Protein AF-A0A4Q7M2T7-F1 (afdb_monomer_lite)

pLDDT: mean 82.58, std 10.98, range [43.19, 94.19]

Radius of gyration: 29.47 Å; chains: 1; bounding box: 61×49×76 Å

Structure (mmCIF, N/CA/C/O backbone):
data_AF-A0A4Q7M2T7-F1
#
_entry.id   AF-A0A4Q7M2T7-F1
#
loop_
_atom_site.group_PDB
_atom_site.id
_atom_site.type_symbol
_atom_site.label_atom_id
_atom_site.label_alt_id
_atom_site.label_comp_id
_atom_site.label_asym_id
_atom_site.label_entity_id
_atom_site.label_seq_id
_atom_site.pdbx_PDB_ins_code
_atom_site.Cartn_x
_atom_site.Cartn_y
_atom_site.Cartn_z
_atom_site.occupancy
_atom_site.B_iso_or_equiv
_atom_site.auth_seq_id
_atom_site.auth_comp_id
_atom_site.auth_asym_id
_atom_site.auth_atom_id
_atom_site.pdbx_PDB_model_num
ATOM 1 N N . MET A 1 1 ? 11.510 40.416 17.432 1.00 43.19 1 MET A N 1
ATOM 2 C CA . MET A 1 1 ? 10.932 39.906 16.170 1.00 43.19 1 MET A CA 1
ATOM 3 C C . MET A 1 1 ? 10.781 38.402 16.336 1.00 43.19 1 MET A C 1
ATOM 5 O O . MET A 1 1 ? 11.796 37.730 16.435 1.00 43.19 1 MET A O 1
ATOM 9 N N . SER A 1 2 ? 9.556 37.906 16.532 1.00 51.56 2 SER A N 1
ATOM 10 C CA . SER A 1 2 ? 9.299 36.478 16.774 1.00 51.56 2 SER A CA 1
ATOM 11 C C . SER A 1 2 ? 9.196 35.756 15.434 1.00 51.56 2 SER A C 1
ATOM 13 O O . SER A 1 2 ? 8.411 36.175 14.584 1.00 51.56 2 SER A O 1
ATOM 15 N N . ALA A 1 3 ? 10.011 34.722 15.231 1.00 49.03 3 ALA A N 1
ATOM 16 C CA . ALA A 1 3 ? 9.912 33.844 14.076 1.00 49.03 3 ALA A CA 1
ATOM 17 C C . ALA A 1 3 ? 8.555 33.133 14.132 1.00 49.03 3 ALA A C 1
ATOM 19 O O . ALA A 1 3 ? 8.284 32.373 15.061 1.00 49.03 3 ALA A O 1
ATOM 20 N N . ALA A 1 4 ? 7.683 33.425 13.169 1.00 55.56 4 ALA A N 1
ATOM 21 C CA . ALA A 1 4 ? 6.445 32.690 12.988 1.00 55.56 4 ALA A CA 1
ATOM 22 C C . ALA A 1 4 ? 6.816 31.243 12.647 1.00 55.56 4 ALA A C 1
ATOM 24 O O . ALA A 1 4 ? 7.268 30.962 11.537 1.00 55.56 4 ALA A O 1
ATOM 25 N N . ALA A 1 5 ? 6.686 30.347 13.627 1.00 58.75 5 ALA A N 1
ATOM 26 C CA . ALA A 1 5 ? 6.767 28.913 13.413 1.00 58.75 5 ALA A CA 1
ATOM 27 C C . ALA A 1 5 ? 5.816 28.574 12.262 1.00 58.75 5 ALA A C 1
ATOM 29 O O . ALA A 1 5 ? 4.610 28.802 12.357 1.00 58.75 5 ALA A O 1
ATOM 30 N N . THR A 1 6 ? 6.375 28.135 11.138 1.00 63.41 6 THR A N 1
ATOM 31 C CA . THR A 1 6 ? 5.607 27.717 9.970 1.00 63.41 6 THR A CA 1
ATOM 32 C C . THR A 1 6 ? 4.920 26.413 10.356 1.00 63.41 6 THR A C 1
ATOM 34 O O . THR A 1 6 ? 5.508 25.345 10.246 1.00 63.41 6 THR A O 1
ATOM 37 N N . ALA A 1 7 ? 3.730 26.517 10.947 1.00 64.88 7 ALA A N 1
ATOM 38 C CA . ALA A 1 7 ? 2.932 25.363 11.319 1.00 64.88 7 ALA A CA 1
ATOM 39 C C . ALA A 1 7 ? 2.604 24.582 10.043 1.00 64.88 7 ALA A C 1
ATOM 41 O O . ALA A 1 7 ? 2.106 25.166 9.076 1.00 64.88 7 ALA A O 1
ATOM 42 N N . GLU A 1 8 ? 2.917 23.287 10.027 1.00 70.88 8 GLU A N 1
ATOM 43 C CA . GLU A 1 8 ? 2.469 22.410 8.951 1.00 70.88 8 GLU A CA 1
ATOM 44 C C . GLU A 1 8 ? 0.937 22.486 8.850 1.00 70.88 8 GLU A C 1
ATOM 46 O O . GLU A 1 8 ? 0.252 22.501 9.880 1.00 70.88 8 GLU A O 1
ATOM 51 N N . PRO A 1 9 ? 0.378 22.591 7.633 1.00 71.31 9 PRO A N 1
ATOM 52 C CA . PRO A 1 9 ? -1.063 22.630 7.469 1.00 71.31 9 PRO A CA 1
ATOM 53 C C . PRO A 1 9 ? -1.653 21.272 7.860 1.00 71.31 9 PRO A C 1
ATOM 55 O O . PRO A 1 9 ? -1.381 20.262 7.214 1.00 71.31 9 PRO A O 1
ATOM 58 N N . ASP A 1 10 ? -2.485 21.255 8.900 1.00 78.38 10 ASP A N 1
ATOM 59 C CA . ASP A 1 10 ? -3.273 20.077 9.254 1.00 78.38 10 ASP A CA 1
ATOM 60 C C . ASP A 1 10 ? -4.411 19.906 8.233 1.00 78.38 10 ASP A C 1
ATOM 62 O O . ASP A 1 10 ? -5.234 20.806 8.027 1.00 78.38 10 ASP A O 1
ATOM 66 N N . VAL A 1 11 ? -4.431 18.765 7.541 1.00 77.25 11 VAL A N 1
ATOM 67 C CA . VAL A 1 11 ? -5.396 18.466 6.477 1.00 77.25 11 VAL A CA 1
ATOM 68 C C . VAL A 1 11 ? -6.351 17.383 6.960 1.00 77.25 11 VAL A C 1
ATOM 70 O O . VAL A 1 11 ? -5.987 16.220 7.115 1.00 77.25 11 VAL A O 1
ATOM 73 N N . GLN A 1 12 ? -7.622 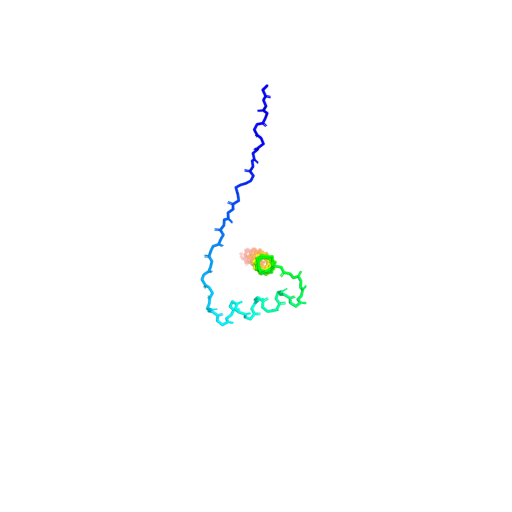17.748 7.134 1.00 81.88 12 GLN A N 1
ATOM 74 C CA . GLN A 1 12 ? -8.657 16.804 7.542 1.00 81.88 12 GLN A CA 1
ATOM 75 C C . GLN A 1 12 ? -9.256 16.072 6.333 1.00 81.88 12 GLN A C 1
ATOM 77 O O . GLN A 1 12 ? -9.975 16.658 5.522 1.00 81.88 12 GLN A O 1
ATOM 82 N N . LEU A 1 13 ? -9.044 14.758 6.261 1.00 78.00 13 LEU A N 1
ATOM 83 C CA . LEU A 1 13 ? -9.727 13.880 5.311 1.00 78.00 13 LEU A CA 1
ATOM 84 C C . LEU A 1 13 ? -11.061 13.401 5.896 1.00 78.00 13 LEU A C 1
ATOM 86 O O . LEU A 1 13 ? -11.119 12.881 7.009 1.00 78.00 13 LEU A O 1
ATOM 90 N N . ARG A 1 14 ? -12.151 13.559 5.137 1.00 83.00 14 ARG A N 1
ATOM 91 C CA . ARG A 1 14 ? -13.482 13.060 5.514 1.00 83.00 14 ARG A CA 1
ATOM 92 C C . ARG A 1 14 ? -13.934 11.999 4.528 1.00 83.00 14 ARG A C 1
ATOM 94 O O . ARG A 1 14 ? -14.118 12.284 3.349 1.00 83.00 14 ARG A O 1
ATOM 101 N N . VAL A 1 15 ? -14.168 10.793 5.032 1.00 81.56 15 VAL A N 1
ATOM 102 C CA . VAL A 1 15 ? -14.641 9.659 4.236 1.00 81.56 15 VAL A CA 1
ATOM 103 C C . VAL A 1 15 ? -15.981 9.196 4.786 1.00 81.56 15 VAL A C 1
ATOM 105 O O . VAL A 1 15 ? -16.150 9.027 5.993 1.00 81.56 15 VAL A O 1
ATOM 108 N N . ARG A 1 16 ? -16.959 8.994 3.899 1.00 86.50 16 ARG A N 1
ATOM 109 C CA . ARG A 1 16 ? -18.234 8.384 4.276 1.00 86.50 16 ARG A CA 1
ATOM 110 C C . ARG A 1 16 ? -18.065 6.867 4.278 1.00 86.50 16 ARG A C 1
ATOM 112 O O . ARG A 1 16 ? -17.831 6.272 3.232 1.00 86.50 16 ARG A O 1
ATOM 119 N N . VAL A 1 17 ? -18.238 6.256 5.445 1.00 84.25 17 VAL A N 1
ATOM 120 C CA . VAL A 1 17 ? -18.180 4.802 5.633 1.00 84.25 17 VAL A CA 1
ATOM 121 C C . VAL A 1 17 ? -19.601 4.271 5.877 1.00 84.25 17 VAL A C 1
ATOM 123 O O . VAL A 1 17 ? -20.373 4.921 6.587 1.00 84.25 17 VAL A O 1
ATOM 126 N N . PRO A 1 18 ? -19.999 3.121 5.300 1.00 92.31 18 PRO A N 1
ATOM 127 C CA . PRO A 1 18 ? -21.280 2.494 5.616 1.00 92.31 18 PRO A CA 1
ATOM 128 C C . PRO A 1 18 ? -21.412 2.200 7.116 1.00 92.31 18 PRO A C 1
ATOM 130 O O . PRO A 1 18 ? -20.467 1.720 7.737 1.00 92.31 18 PRO A O 1
ATOM 133 N N . ALA A 1 19 ? -22.602 2.410 7.687 1.00 91.38 19 ALA A N 1
ATOM 134 C CA . ALA A 1 19 ? -22.829 2.311 9.135 1.00 91.38 19 ALA A CA 1
ATOM 135 C C . ALA A 1 19 ? -22.391 0.966 9.746 1.00 91.38 19 ALA A C 1
ATOM 137 O O . ALA A 1 19 ? -21.843 0.927 10.844 1.00 91.38 19 ALA A O 1
ATOM 138 N N . ARG A 1 20 ? -22.583 -0.142 9.017 1.00 92.06 20 ARG A N 1
ATOM 139 C CA . ARG A 1 20 ? -22.150 -1.475 9.463 1.00 92.06 20 ARG A CA 1
ATOM 140 C C . ARG A 1 20 ? -20.628 -1.574 9.613 1.00 92.06 20 ARG A C 1
ATOM 142 O O . ARG A 1 20 ? -20.159 -2.157 10.583 1.00 92.06 20 ARG A O 1
ATOM 149 N N . LEU A 1 21 ? -19.883 -1.004 8.667 1.00 86.88 21 LEU A N 1
ATOM 150 C CA . LEU A 1 21 ? -18.420 -0.985 8.687 1.00 86.88 21 LEU A CA 1
ATOM 151 C C . LEU A 1 21 ? -17.895 -0.056 9.786 1.00 86.88 21 LEU A C 1
ATOM 153 O O . LEU A 1 21 ? -17.001 -0.455 10.519 1.00 86.88 21 LEU A O 1
ATOM 157 N N . ASP A 1 22 ? -18.488 1.131 9.955 1.00 90.06 22 ASP A N 1
ATOM 158 C CA . ASP A 1 22 ? -18.133 2.050 11.051 1.00 90.06 22 ASP A CA 1
ATOM 159 C C . ASP A 1 22 ? -18.3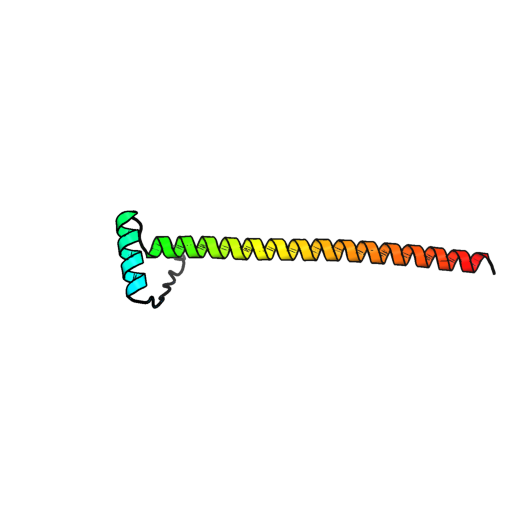30 1.389 12.425 1.00 90.06 22 ASP A C 1
ATOM 161 O O . ASP A 1 22 ? -17.432 1.416 13.264 1.00 90.06 22 ASP A O 1
ATOM 165 N N . MET A 1 23 ? -19.458 0.700 12.630 1.00 92.75 23 MET A N 1
ATOM 166 C CA . MET A 1 23 ? -19.719 -0.040 13.867 1.00 92.75 23 MET A CA 1
ATOM 167 C C . MET A 1 23 ? -18.675 -1.137 14.115 1.00 92.75 23 MET A C 1
ATOM 169 O O . MET A 1 23 ? -18.161 -1.256 15.227 1.00 92.75 23 MET A O 1
ATOM 173 N N . GLN A 1 24 ? -18.344 -1.932 13.094 1.00 90.56 24 GLN A N 1
ATOM 174 C CA . GLN A 1 24 ? -17.331 -2.984 13.208 1.00 90.56 24 GLN A CA 1
ATOM 175 C C . GLN A 1 24 ? -15.945 -2.411 13.520 1.00 90.56 24 GLN A C 1
ATOM 177 O O . GLN A 1 24 ? -15.265 -2.928 14.404 1.00 90.56 24 GLN A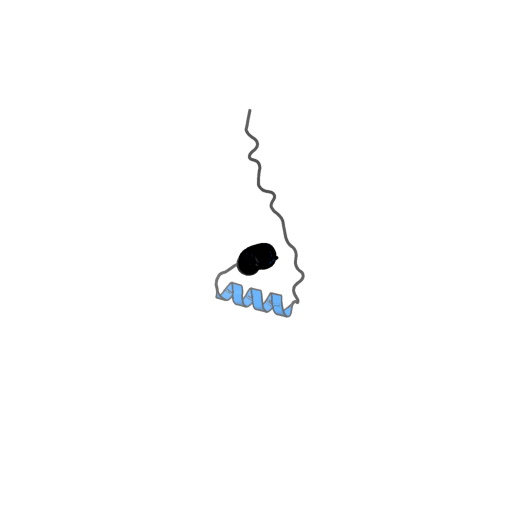 O 1
ATOM 182 N N . LEU A 1 25 ? -15.556 -1.327 12.843 1.00 87.75 25 LEU A N 1
ATOM 183 C CA . LEU A 1 25 ? -14.284 -0.645 13.070 1.00 87.75 25 LEU A CA 1
ATOM 184 C C . LEU A 1 25 ? -14.195 -0.084 14.485 1.00 87.75 25 LEU A C 1
ATOM 186 O O . LEU A 1 25 ? -13.177 -0.273 15.134 1.00 87.75 25 LEU A O 1
ATOM 190 N N . ARG A 1 26 ? -15.259 0.542 15.000 1.00 91.56 26 ARG A N 1
ATOM 191 C CA . ARG A 1 26 ? -15.292 1.056 16.379 1.00 91.56 26 ARG A CA 1
ATOM 192 C C . ARG A 1 26 ? -15.196 -0.052 17.423 1.00 91.56 26 ARG A C 1
ATOM 194 O O . ARG A 1 26 ? -14.484 0.115 18.406 1.00 91.56 26 ARG A O 1
ATOM 201 N N . LEU A 1 27 ? -15.900 -1.168 17.221 1.00 94.00 27 LEU A N 1
ATOM 202 C CA . LEU A 1 27 ? -15.836 -2.317 18.131 1.00 94.00 27 LEU A CA 1
ATOM 203 C C . LEU A 1 27 ? -14.438 -2.933 18.157 1.00 94.00 27 LEU A C 1
ATOM 205 O O . LEU A 1 27 ? -13.911 -3.216 19.228 1.00 94.00 27 LEU A O 1
ATOM 209 N N . TRP A 1 28 ? -13.841 -3.123 16.981 1.00 93.19 28 TRP A N 1
ATOM 210 C CA . TRP A 1 28 ? -12.473 -3.613 16.867 1.00 93.19 28 TRP A CA 1
ATOM 211 C C . TRP A 1 28 ? -11.479 -2.639 17.511 1.00 93.19 28 TRP A C 1
ATOM 213 O O . TRP A 1 28 ? -10.691 -3.046 18.354 1.00 93.19 28 TRP A O 1
ATOM 223 N N . ALA A 1 29 ? -11.583 -1.349 17.196 1.00 91.31 29 ALA A N 1
ATOM 224 C CA . ALA A 1 29 ? -10.716 -0.298 17.718 1.00 91.31 29 ALA A CA 1
ATOM 225 C C . ALA A 1 29 ? -10.785 -0.206 19.252 1.00 91.31 29 ALA A C 1
ATOM 227 O O . ALA A 1 29 ? -9.755 -0.114 19.911 1.00 91.31 29 ALA A O 1
ATOM 228 N N . GLY A 1 30 ? -11.983 -0.341 19.832 1.00 93.31 30 GLY A N 1
ATOM 229 C CA . GLY A 1 30 ? -12.153 -0.423 21.283 1.00 93.31 30 GLY A CA 1
ATOM 230 C C . GLY A 1 30 ? -11.580 -1.699 21.912 1.00 93.31 30 GLY A C 1
ATOM 231 O O . GLY A 1 30 ? -11.182 -1.668 23.070 1.00 93.31 30 GLY A O 1
ATOM 232 N N . ARG A 1 31 ? -11.516 -2.817 21.174 1.00 94.19 31 ARG A N 1
ATOM 233 C CA . ARG A 1 31 ? -10.889 -4.065 21.646 1.00 94.19 31 ARG A CA 1
ATOM 234 C C . ARG A 1 31 ? -9.364 -3.983 21.635 1.00 94.19 31 ARG A C 1
ATOM 236 O O . ARG A 1 31 ? -8.730 -4.518 22.535 1.00 94.19 31 ARG A O 1
ATOM 243 N N . GLU A 1 32 ? -8.804 -3.361 20.605 1.00 89.81 32 GLU A N 1
ATOM 244 C CA . GLU A 1 32 ? -7.355 -3.237 20.415 1.00 89.81 32 GLU A CA 1
ATOM 245 C C . GLU A 1 32 ? -6.761 -1.995 21.105 1.00 89.81 32 GLU A C 1
ATOM 247 O O . GLU A 1 32 ? -5.551 -1.813 21.074 1.00 89.81 32 GLU A O 1
ATOM 252 N N . ASP A 1 33 ? -7.596 -1.151 21.725 1.00 93.31 33 ASP A N 1
ATOM 253 C CA . ASP A 1 33 ? -7.208 0.129 22.342 1.00 93.31 33 ASP A CA 1
ATOM 254 C C . ASP A 1 33 ? -6.503 1.090 21.360 1.00 93.31 33 ASP A C 1
ATOM 256 O O . ASP A 1 33 ? -5.541 1.786 21.678 1.00 93.31 33 ASP A O 1
ATOM 260 N N . VAL A 1 34 ? -6.994 1.126 20.117 1.00 92.12 34 VAL A N 1
ATOM 261 C CA . VAL A 1 34 ? -6.472 1.979 19.037 1.00 92.12 34 VAL A CA 1
ATOM 262 C C . VAL A 1 34 ? -7.567 2.927 18.560 1.00 92.12 34 VAL A C 1
ATOM 264 O O . VAL A 1 34 ? -8.751 2.603 18.593 1.00 92.12 34 VAL A O 1
ATOM 267 N N . SER A 1 35 ? -7.206 4.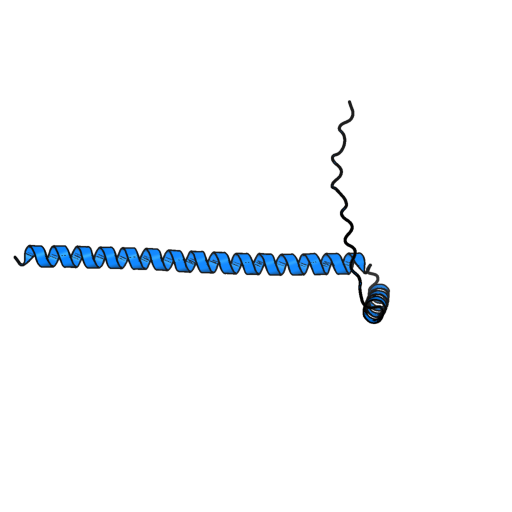116 18.070 1.00 92.19 35 SER A N 1
ATOM 268 C CA . SER A 1 35 ? -8.188 5.001 17.434 1.00 92.19 35 SER A CA 1
ATOM 269 C C . SER A 1 35 ? -8.455 4.587 15.982 1.00 92.19 35 SER A C 1
ATOM 271 O O . SER A 1 35 ? -7.536 4.249 15.237 1.00 92.19 35 SER A O 1
ATOM 273 N N . VAL A 1 36 ? -9.713 4.678 15.538 1.00 87.56 36 VAL A N 1
ATOM 274 C CA . VAL A 1 36 ? -10.086 4.396 14.135 1.00 87.56 36 VAL A CA 1
ATOM 275 C C . VAL A 1 36 ? -9.318 5.298 13.160 1.00 87.56 36 VAL A C 1
ATOM 277 O O . VAL A 1 36 ? -8.933 4.851 12.083 1.00 87.56 36 VAL A O 1
ATOM 280 N N . ASN A 1 37 ? -9.055 6.549 13.550 1.00 86.62 37 ASN A N 1
ATOM 281 C CA . ASN A 1 37 ? -8.280 7.487 12.738 1.00 86.62 37 ASN A CA 1
ATOM 282 C C . ASN A 1 37 ? -6.817 7.054 12.612 1.00 86.62 37 ASN A C 1
ATOM 284 O O . ASN A 1 37 ? -6.284 7.080 11.508 1.00 86.62 37 ASN A O 1
ATOM 288 N N . GLN A 1 38 ? -6.189 6.629 13.712 1.00 86.31 38 GLN A N 1
ATOM 289 C CA . GLN A 1 38 ? -4.810 6.145 13.685 1.00 86.31 38 GLN A CA 1
ATOM 290 C C . GLN A 1 38 ? -4.699 4.891 12.819 1.00 86.31 38 GLN A C 1
ATOM 292 O O . GLN A 1 38 ? -3.870 4.847 11.922 1.00 86.31 38 GLN A O 1
ATOM 297 N N . PHE A 1 39 ? -5.612 3.933 12.999 1.00 86.56 39 PHE A N 1
ATOM 298 C CA . PHE A 1 39 ? -5.678 2.745 12.152 1.00 86.56 39 PHE A CA 1
ATOM 299 C C . PHE A 1 39 ? -5.827 3.095 10.663 1.00 86.56 39 PHE A C 1
ATOM 301 O O . PHE A 1 39 ? -5.140 2.525 9.817 1.00 86.56 39 PHE A O 1
ATOM 308 N N . ALA A 1 40 ? -6.706 4.045 10.328 1.00 84.56 40 ALA A N 1
ATOM 309 C CA . ALA A 1 40 ? -6.895 4.479 8.949 1.00 84.56 40 ALA A CA 1
ATOM 310 C C . ALA A 1 40 ? -5.628 5.128 8.370 1.00 84.56 40 ALA A C 1
ATOM 312 O O . ALA A 1 40 ? -5.284 4.849 7.223 1.00 84.56 40 ALA A O 1
ATOM 313 N N . LEU A 1 41 ? -4.929 5.959 9.151 1.00 86.25 41 LEU A N 1
ATOM 314 C CA . LEU A 1 41 ? -3.661 6.569 8.748 1.00 86.25 41 LEU A CA 1
ATOM 315 C C . LEU A 1 41 ? -2.570 5.518 8.541 1.00 86.25 41 LEU A C 1
ATOM 317 O O . LEU A 1 41 ? -1.909 5.541 7.507 1.00 86.25 41 LEU A O 1
ATOM 321 N N . ASP A 1 42 ? -2.421 4.570 9.463 1.00 86.38 42 ASP A N 1
ATOM 322 C CA . ASP A 1 42 ? -1.427 3.498 9.358 1.00 86.38 42 A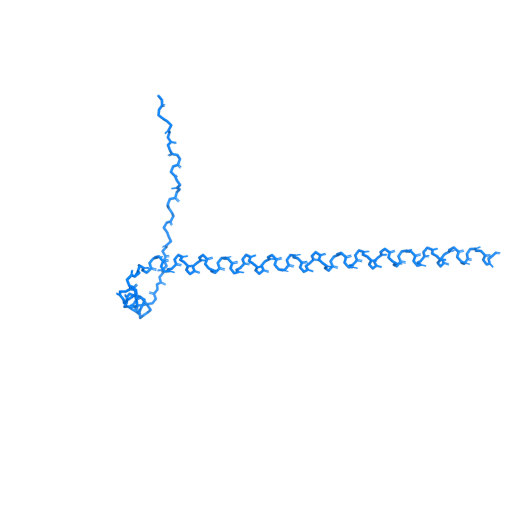SP A CA 1
ATOM 323 C C . ASP A 1 42 ? -1.679 2.631 8.116 1.00 86.38 42 ASP A C 1
ATOM 325 O O . ASP A 1 42 ? -0.755 2.333 7.358 1.00 86.38 42 ASP A O 1
ATOM 329 N N . ALA A 1 43 ? -2.945 2.294 7.848 1.00 83.88 43 ALA A N 1
ATOM 330 C CA . ALA A 1 43 ? -3.335 1.565 6.644 1.00 83.88 43 ALA A CA 1
ATOM 331 C C . ALA A 1 43 ? -3.060 2.369 5.360 1.00 83.88 43 ALA A C 1
ATOM 333 O O . ALA A 1 43 ? -2.590 1.808 4.368 1.00 83.88 43 ALA A O 1
ATOM 334 N N . LEU A 1 44 ? -3.318 3.681 5.372 1.00 85.38 44 LEU A N 1
ATOM 335 C CA . LEU A 1 44 ? -2.990 4.589 4.268 1.00 85.38 44 LEU A CA 1
ATOM 336 C C . LEU A 1 44 ? -1.480 4.639 4.017 1.00 85.38 44 LEU A C 1
ATOM 338 O O . LEU A 1 44 ? -1.058 4.507 2.870 1.00 85.38 44 LEU A O 1
ATOM 342 N N . TYR A 1 45 ? -0.667 4.778 5.065 1.00 86.56 45 TYR A N 1
ATOM 343 C CA . TYR A 1 45 ? 0.790 4.789 4.943 1.00 86.56 45 TYR A CA 1
ATOM 344 C C . TYR A 1 45 ? 1.333 3.468 4.408 1.00 86.56 45 TYR A C 1
ATOM 346 O O . TYR A 1 45 ? 2.165 3.486 3.502 1.00 86.56 45 TYR A O 1
ATOM 354 N N . ALA A 1 46 ? 0.833 2.337 4.909 1.00 81.19 46 ALA A N 1
ATOM 355 C CA . ALA A 1 46 ? 1.201 1.022 4.397 1.00 81.19 46 ALA A CA 1
ATOM 356 C C . ALA A 1 46 ? 0.864 0.894 2.904 1.00 81.19 46 ALA A C 1
ATOM 358 O O . ALA A 1 46 ? 1.713 0.508 2.105 1.00 81.19 46 ALA A O 1
ATOM 359 N N . HIS A 1 47 ? -0.336 1.315 2.496 1.00 82.31 47 HIS A N 1
ATOM 360 C CA . HIS A 1 47 ? -0.742 1.244 1.095 1.00 82.31 47 HIS A CA 1
ATOM 361 C C . HIS A 1 47 ? 0.079 2.173 0.185 1.00 82.31 47 HIS A C 1
ATOM 363 O O . HIS A 1 47 ? 0.451 1.793 -0.924 1.00 82.31 47 HIS A O 1
ATOM 369 N N . ILE A 1 48 ? 0.404 3.383 0.649 1.00 84.25 48 ILE A N 1
ATOM 370 C CA . ILE A 1 48 ? 1.280 4.313 -0.078 1.00 84.25 48 ILE A CA 1
ATOM 371 C C . ILE A 1 48 ? 2.693 3.731 -0.207 1.00 84.25 48 ILE A C 1
ATOM 373 O O . ILE A 1 48 ? 3.299 3.839 -1.276 1.00 84.25 48 ILE A O 1
ATOM 377 N N . ALA A 1 49 ? 3.219 3.105 0.847 1.00 84.06 49 ALA A N 1
ATOM 378 C CA . ALA A 1 49 ? 4.522 2.450 0.813 1.00 84.06 49 ALA A CA 1
ATOM 379 C C . ALA A 1 49 ? 4.541 1.303 -0.209 1.00 84.06 49 ALA A C 1
ATOM 381 O O . ALA A 1 49 ? 5.450 1.251 -1.041 1.00 84.06 49 ALA A O 1
ATOM 382 N N . ASP A 1 50 ? 3.504 0.463 -0.220 1.00 85.94 50 ASP A N 1
ATOM 383 C CA . ASP A 1 50 ? 3.342 -0.619 -1.194 1.00 85.94 50 ASP A CA 1
ATOM 384 C C . ASP A 1 50 ? 3.300 -0.080 -2.628 1.00 85.94 50 ASP A C 1
ATOM 386 O O . ASP A 1 50 ? 4.075 -0.525 -3.478 1.00 85.94 50 ASP A O 1
ATOM 390 N N . LEU A 1 51 ? 2.471 0.936 -2.896 1.00 81.94 51 LEU A N 1
ATOM 391 C CA . LEU A 1 51 ? 2.392 1.582 -4.211 1.00 81.94 51 LEU A CA 1
ATOM 392 C C . LEU A 1 51 ? 3.744 2.164 -4.641 1.00 81.94 51 LEU A C 1
ATOM 394 O O . LEU A 1 51 ? 4.166 1.974 -5.781 1.00 81.94 51 LEU A O 1
ATOM 398 N N . THR A 1 52 ? 4.450 2.830 -3.727 1.00 84.38 52 THR A N 1
ATOM 399 C CA . THR A 1 52 ? 5.766 3.422 -4.003 1.00 84.38 52 THR A CA 1
ATOM 400 C C . THR A 1 52 ? 6.806 2.344 -4.307 1.00 84.38 52 THR A C 1
ATOM 402 O O . THR A 1 52 ? 7.610 2.500 -5.226 1.00 84.38 52 THR A O 1
ATOM 405 N N . SER A 1 53 ? 6.783 1.227 -3.574 1.00 82.44 53 SER A N 1
ATOM 406 C CA . SER A 1 53 ? 7.669 0.090 -3.832 1.00 82.44 53 SER A CA 1
ATOM 407 C C . SER A 1 53 ? 7.388 -0.553 -5.194 1.00 82.44 53 SER A C 1
ATOM 409 O O . SER A 1 53 ? 8.322 -0.805 -5.951 1.00 82.44 53 SER A O 1
ATOM 411 N N . GLY A 1 54 ? 6.113 -0.725 -5.559 1.00 80.38 54 GLY A N 1
ATOM 412 C CA . GLY A 1 54 ? 5.712 -1.272 -6.854 1.00 80.38 54 GLY A CA 1
ATOM 413 C C . GLY A 1 54 ? 6.124 -0.381 -8.026 1.00 80.38 54 GLY A C 1
ATOM 414 O O . GLY A 1 54 ? 6.575 -0.886 -9.054 1.00 80.38 54 GLY A O 1
ATOM 415 N N . VAL A 1 55 ? 6.030 0.944 -7.862 1.00 81.62 55 VAL A N 1
ATOM 416 C CA . VAL A 1 55 ? 6.524 1.913 -8.854 1.00 81.62 55 VAL A CA 1
ATOM 417 C C . VAL A 1 55 ? 8.038 1.792 -9.026 1.00 81.62 55 VAL A C 1
ATOM 419 O O . VAL A 1 55 ? 8.497 1.657 -10.156 1.00 81.62 55 VAL A O 1
ATOM 422 N N . ARG A 1 56 ? 8.809 1.732 -7.932 1.00 77.50 56 ARG A N 1
ATOM 423 C CA . ARG A 1 56 ? 10.272 1.556 -8.000 1.00 77.50 56 ARG A CA 1
ATOM 424 C C . ARG A 1 56 ? 10.677 0.267 -8.712 1.00 77.50 56 ARG A C 1
ATOM 426 O O . ARG A 1 56 ? 11.511 0.305 -9.605 1.00 77.50 56 ARG A O 1
ATOM 433 N N . VAL A 1 57 ? 10.032 -0.854 -8.382 1.00 79.50 57 VAL A N 1
ATOM 434 C CA . VAL A 1 57 ? 10.282 -2.145 -9.051 1.00 79.50 57 VAL A CA 1
ATOM 435 C C . VAL A 1 57 ? 10.018 -2.052 -10.556 1.00 79.50 57 VAL A C 1
ATOM 437 O O . VAL A 1 57 ? 10.755 -2.630 -11.357 1.00 79.50 57 VAL A O 1
ATOM 440 N N . ARG A 1 58 ? 8.974 -1.321 -10.964 1.00 81.38 58 ARG A N 1
ATOM 441 C CA . ARG A 1 58 ? 8.669 -1.104 -12.380 1.00 81.38 58 ARG A CA 1
ATOM 442 C C . ARG A 1 58 ? 9.734 -0.247 -13.066 1.00 81.38 58 ARG A C 1
ATOM 444 O O . ARG A 1 58 ? 10.141 -0.603 -14.170 1.00 81.38 58 ARG A O 1
ATOM 451 N N . ASP A 1 59 ? 10.178 0.834 -12.435 1.00 87.31 59 ASP A N 1
ATOM 452 C CA . ASP A 1 59 ? 11.218 1.712 -12.983 1.00 87.31 59 ASP A CA 1
ATOM 453 C C . ASP A 1 59 ? 12.550 0.964 -13.151 1.00 87.31 59 ASP A C 1
ATOM 455 O O . ASP A 1 59 ? 13.162 1.032 -14.218 1.00 87.31 59 ASP A O 1
ATOM 459 N N . ASP A 1 60 ? 12.941 0.152 -12.164 1.00 86.69 60 ASP A N 1
ATOM 460 C CA . ASP A 1 60 ? 14.143 -0.688 -12.233 1.00 86.69 60 ASP A CA 1
ATOM 461 C C . ASP A 1 60 ? 14.053 -1.719 -13.371 1.00 86.69 60 ASP A C 1
ATOM 463 O O . ASP A 1 60 ? 15.012 -1.932 -14.119 1.00 86.69 60 ASP A O 1
ATOM 467 N N . ALA A 1 61 ? 12.884 -2.341 -13.559 1.00 84.06 61 ALA A N 1
ATOM 468 C CA . ALA A 1 61 ? 12.657 -3.282 -14.654 1.00 84.06 61 ALA A CA 1
ATOM 469 C C . ALA A 1 61 ? 12.732 -2.603 -16.033 1.00 84.06 61 ALA A C 1
ATOM 471 O O . ALA A 1 61 ? 13.267 -3.186 -16.984 1.00 84.06 61 ALA A O 1
ATOM 472 N N . VAL A 1 62 ? 12.227 -1.370 -16.151 1.00 89.25 62 VAL A N 1
ATOM 473 C CA . VAL A 1 62 ? 12.356 -0.565 -17.373 1.00 89.25 62 VAL A CA 1
ATOM 474 C C . VAL A 1 62 ? 13.822 -0.224 -17.630 1.00 89.25 62 VAL A C 1
ATOM 476 O O . VAL A 1 62 ? 14.291 -0.449 -18.744 1.00 89.25 62 VAL A O 1
ATOM 479 N N . ALA A 1 63 ? 14.563 0.232 -16.617 1.00 89.94 63 ALA A N 1
ATOM 480 C CA . ALA A 1 63 ? 15.983 0.558 -16.740 1.00 89.94 63 ALA A CA 1
ATOM 481 C C . ALA A 1 63 ? 16.819 -0.653 -17.189 1.00 89.94 63 ALA A C 1
ATOM 483 O O . ALA A 1 63 ? 17.582 -0.550 -18.147 1.00 89.94 63 ALA A O 1
ATOM 484 N N . LEU A 1 64 ? 16.607 -1.825 -16.579 1.00 90.44 64 LEU A N 1
ATOM 485 C CA . LEU A 1 64 ? 17.266 -3.078 -16.973 1.00 90.44 64 LEU A CA 1
ATOM 486 C C . LEU A 1 64 ? 16.935 -3.496 -18.410 1.00 90.44 64 LEU A C 1
ATOM 488 O O . LEU A 1 64 ? 17.787 -4.022 -19.127 1.00 90.44 64 LEU A O 1
ATOM 492 N N . THR A 1 65 ? 15.688 -3.300 -18.838 1.00 91.06 65 THR A N 1
ATOM 493 C CA . THR A 1 65 ? 15.273 -3.617 -20.211 1.00 91.06 65 THR A CA 1
ATOM 494 C C . THR A 1 65 ? 15.929 -2.667 -21.209 1.00 91.06 65 THR A C 1
ATOM 496 O O . THR A 1 65 ? 16.372 -3.106 -22.269 1.00 91.06 65 THR A O 1
ATOM 499 N N . LEU A 1 66 ? 16.031 -1.383 -20.858 1.00 88.81 66 LEU A N 1
ATOM 500 C CA . LEU A 1 66 ? 16.659 -0.364 -21.691 1.00 88.81 66 LEU A CA 1
ATOM 501 C C . LEU A 1 66 ? 18.166 -0.614 -21.839 1.00 88.81 66 LEU A C 1
ATOM 503 O O . LEU A 1 66 ? 18.675 -0.580 -22.952 1.00 88.81 66 LEU A O 1
ATOM 507 N N . ASP A 1 67 ? 18.851 -0.958 -20.749 1.00 93.19 67 ASP A N 1
ATOM 508 C CA . ASP A 1 67 ? 20.278 -1.308 -20.739 1.00 93.19 67 ASP A CA 1
ATOM 509 C C . ASP A 1 67 ? 20.587 -2.525 -21.631 1.00 93.19 67 ASP A C 1
ATOM 511 O O . ASP A 1 67 ? 21.492 -2.508 -22.472 1.00 93.19 67 ASP A O 1
ATOM 515 N N . ARG A 1 68 ? 19.746 -3.565 -21.548 1.00 91.25 68 ARG A N 1
ATOM 516 C CA . ARG A 1 68 ? 19.827 -4.731 -22.444 1.00 91.25 68 ARG A CA 1
ATOM 517 C C . ARG A 1 68 ? 19.589 -4.362 -23.904 1.00 91.25 68 ARG A C 1
ATOM 519 O O . ARG A 1 68 ? 20.253 -4.916 -24.778 1.00 91.25 68 ARG A O 1
ATOM 526 N N . LEU A 1 69 ? 18.644 -3.459 -24.172 1.00 87.38 69 LEU A N 1
ATOM 527 C CA . LEU A 1 69 ? 18.352 -2.992 -25.526 1.00 87.38 69 LEU A CA 1
ATOM 528 C C . LEU A 1 69 ? 19.546 -2.224 -26.105 1.00 87.38 69 LEU A C 1
ATOM 530 O O . LEU A 1 69 ? 19.951 -2.511 -27.228 1.00 87.38 69 LEU A O 1
ATOM 534 N N . VAL A 1 70 ? 20.136 -1.307 -25.332 1.00 93.75 70 VAL A N 1
ATOM 535 C CA . VAL A 1 70 ? 21.339 -0.554 -25.723 1.00 93.75 70 VAL A CA 1
ATOM 536 C C . VAL A 1 70 ? 22.478 -1.517 -26.047 1.00 93.75 70 VAL A C 1
ATOM 538 O O . VAL A 1 70 ? 23.011 -1.479 -27.153 1.00 93.75 70 VAL A O 1
ATOM 541 N N . THR A 1 71 ? 22.752 -2.473 -25.156 1.00 92.38 71 THR A N 1
ATOM 542 C CA . THR A 1 71 ? 23.793 -3.492 -25.365 1.00 92.38 71 THR A CA 1
ATOM 543 C C . THR A 1 71 ? 23.551 -4.316 -26.639 1.00 92.38 71 THR A C 1
ATOM 545 O O . THR A 1 71 ? 24.486 -4.663 -27.362 1.00 92.38 71 THR A O 1
ATOM 548 N N . ALA A 1 72 ? 22.295 -4.668 -26.933 1.00 87.06 72 ALA A N 1
ATOM 549 C CA . ALA A 1 72 ? 21.948 -5.424 -28.135 1.00 87.06 72 ALA A CA 1
ATOM 550 C C . ALA A 1 72 ? 22.144 -4.598 -29.416 1.00 87.06 72 ALA A C 1
ATOM 552 O O . ALA A 1 72 ? 22.653 -5.123 -30.406 1.00 87.06 72 ALA A O 1
ATOM 553 N N . VAL A 1 73 ? 21.778 -3.313 -29.388 1.00 90.69 73 VAL A N 1
ATOM 554 C CA . VAL A 1 73 ? 21.983 -2.383 -30.509 1.00 90.69 73 VAL A CA 1
ATOM 555 C C . VAL A 1 73 ? 23.472 -2.175 -30.780 1.00 90.69 73 VAL A C 1
ATOM 557 O O . VAL A 1 73 ? 23.885 -2.247 -31.933 1.00 90.69 73 VAL A O 1
ATOM 560 N N . GLU A 1 74 ? 24.289 -1.992 -29.743 1.00 93.06 74 GLU A N 1
ATOM 561 C CA . GLU A 1 74 ? 25.745 -1.847 -29.883 1.00 93.06 74 GLU A CA 1
ATOM 562 C C . GLU A 1 74 ? 26.391 -3.090 -30.509 1.00 93.06 74 GLU A C 1
ATOM 564 O O . GLU A 1 74 ? 27.218 -2.976 -31.413 1.00 93.06 74 GLU A O 1
ATOM 569 N N . ARG A 1 75 ? 25.970 -4.292 -30.095 1.00 90.31 75 ARG A N 1
ATOM 570 C CA . ARG A 1 75 ? 26.453 -5.548 -30.693 1.00 90.31 75 ARG A CA 1
ATOM 571 C C . ARG A 1 75 ? 26.068 -5.683 -32.160 1.00 90.31 75 ARG A C 1
ATOM 573 O O . ARG A 1 75 ? 26.900 -6.096 -32.960 1.00 90.31 75 ARG A O 1
ATOM 580 N N . LEU A 1 76 ? 24.829 -5.345 -32.514 1.00 88.56 76 LEU A N 1
ATOM 581 C CA . LEU A 1 76 ? 24.388 -5.354 -33.910 1.00 88.56 76 LEU A CA 1
ATOM 582 C C . LEU A 1 76 ? 25.179 -4.350 -34.749 1.00 88.56 76 LEU A C 1
ATOM 584 O O . LEU A 1 76 ? 25.589 -4.682 -35.855 1.00 88.56 76 LEU A O 1
ATOM 588 N N . ALA A 1 77 ? 25.433 -3.153 -34.218 1.00 88.94 77 ALA A N 1
ATOM 589 C CA . ALA A 1 77 ? 26.246 -2.153 -34.899 1.00 88.94 77 ALA A CA 1
ATOM 590 C C . ALA A 1 77 ? 27.684 -2.645 -35.135 1.00 88.94 77 ALA A C 1
ATOM 592 O O . ALA A 1 77 ? 28.201 -2.466 -36.232 1.00 88.94 77 ALA A O 1
ATOM 593 N N . SER A 1 78 ? 28.295 -3.312 -34.148 1.00 90.81 78 SER A N 1
ATOM 594 C CA . SER A 1 78 ? 29.624 -3.924 -34.296 1.00 90.81 78 SER A CA 1
ATOM 595 C C . SER A 1 78 ? 29.634 -5.014 -35.367 1.00 90.81 78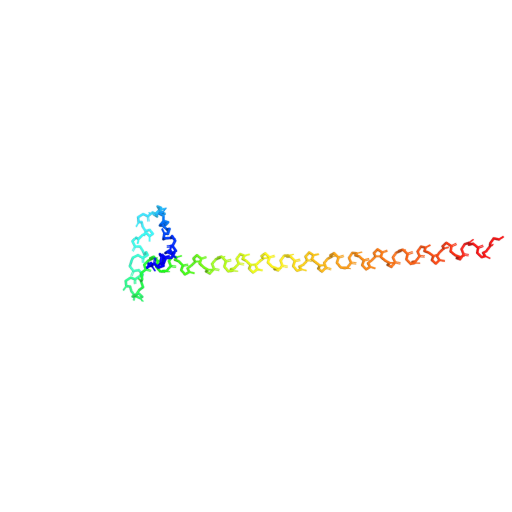 SER A C 1
ATOM 597 O O . SER A 1 78 ? 30.481 -4.986 -36.248 1.00 90.81 78 SER A O 1
ATOM 599 N N . LEU A 1 79 ? 28.664 -5.934 -35.339 1.00 90.12 79 LEU A N 1
ATOM 600 C CA . LEU A 1 79 ? 28.580 -7.019 -36.323 1.00 90.12 79 LEU A CA 1
ATOM 601 C C . LEU A 1 79 ? 28.393 -6.493 -37.749 1.00 90.12 79 LEU A C 1
ATOM 603 O O . LEU A 1 79 ? 29.014 -6.999 -38.676 1.00 90.12 79 LEU A O 1
ATOM 607 N N . MET A 1 80 ? 27.560 -5.464 -37.928 1.00 85.94 80 MET A N 1
ATOM 608 C CA . MET A 1 80 ? 27.381 -4.843 -39.241 1.00 85.94 80 MET A CA 1
ATOM 609 C C . MET A 1 80 ? 28.628 -4.079 -39.701 1.00 85.94 80 MET A C 1
ATOM 611 O O . MET A 1 80 ? 28.879 -4.018 -40.900 1.00 85.94 80 MET A O 1
ATOM 615 N N . ALA A 1 81 ? 29.405 -3.495 -38.783 1.00 83.50 81 ALA A N 1
ATOM 616 C CA . ALA A 1 81 ? 30.678 -2.869 -39.130 1.00 83.50 81 ALA A CA 1
ATOM 617 C C . ALA A 1 81 ? 31.689 -3.915 -39.629 1.00 83.50 81 ALA A C 1
ATOM 619 O O . ALA A 1 81 ? 32.268 -3.724 -40.697 1.00 83.50 81 ALA A O 1
ATOM 620 N N . ASP A 1 82 ? 31.804 -5.044 -38.923 1.00 82.75 82 ASP A N 1
ATOM 621 C CA . ASP A 1 82 ? 32.682 -6.157 -39.303 1.00 82.75 82 ASP A CA 1
ATOM 622 C C . ASP A 1 82 ? 32.277 -6.765 -40.666 1.00 82.75 82 ASP A C 1
ATOM 624 O O . ASP A 1 82 ? 33.127 -7.088 -41.498 1.00 82.75 82 ASP A O 1
ATOM 628 N N . GLU A 1 83 ? 30.971 -6.887 -40.938 1.00 77.50 83 GLU A N 1
ATOM 629 C CA . GLU A 1 83 ? 30.449 -7.409 -42.210 1.00 77.50 83 GLU A CA 1
ATOM 630 C C . GLU A 1 83 ? 30.735 -6.464 -43.394 1.00 77.50 83 GLU A C 1
ATOM 632 O O . GLU A 1 83 ? 31.089 -6.914 -44.485 1.00 77.50 83 GLU A O 1
ATOM 637 N N . VAL A 1 84 ? 30.646 -5.145 -43.186 1.00 73.75 84 VAL A N 1
ATOM 638 C CA . VAL A 1 84 ? 30.980 -4.140 -44.212 1.00 73.75 84 VAL A CA 1
ATOM 639 C C . VAL A 1 84 ? 32.481 -4.114 -44.522 1.00 73.75 84 VAL A C 1
ATOM 641 O O . VAL A 1 84 ? 32.858 -3.952 -45.687 1.00 73.75 84 VAL A O 1
ATOM 644 N N . GLU A 1 85 ? 33.336 -4.285 -43.514 1.00 73.31 85 GLU A N 1
ATOM 645 C CA . GLU A 1 85 ? 34.793 -4.336 -43.688 1.00 73.31 85 GLU A CA 1
ATOM 646 C C . GLU A 1 85 ? 35.211 -5.610 -44.441 1.00 73.31 85 GLU A C 1
ATOM 648 O O . GLU A 1 85 ? 35.902 -5.528 -45.457 1.00 73.31 85 GLU A O 1
ATOM 653 N N . SER A 1 86 ? 34.656 -6.769 -44.065 1.00 71.00 86 SER A N 1
ATOM 654 C CA . SER A 1 86 ? 34.896 -8.042 -44.762 1.00 71.00 86 SER A CA 1
ATOM 655 C C . SER A 1 86 ? 34.479 -8.018 -46.238 1.00 71.00 86 SER A C 1
ATOM 657 O O . SER A 1 86 ? 35.171 -8.594 -47.074 1.00 71.00 86 SER A O 1
ATOM 659 N N . LEU A 1 87 ? 33.361 -7.366 -46.581 1.00 69.44 87 LEU A N 1
ATOM 660 C CA . LEU A 1 87 ? 32.900 -7.240 -47.972 1.00 69.44 87 LEU A CA 1
ATOM 661 C C . LEU A 1 87 ? 33.741 -6.255 -48.799 1.00 69.44 87 LEU A C 1
ATOM 663 O O . LEU A 1 87 ? 33.703 -6.298 -50.031 1.00 69.44 87 LEU A O 1
ATOM 667 N N . SER A 1 88 ? 34.461 -5.346 -48.139 1.00 68.19 88 SER A N 1
ATOM 668 C CA . SER A 1 88 ? 35.319 -4.357 -48.796 1.00 68.19 88 SER A CA 1
ATOM 669 C C . SER A 1 88 ? 36.695 -4.931 -49.142 1.00 68.19 88 SER A C 1
ATOM 671 O O . SER A 1 88 ? 37.229 -4.586 -50.192 1.00 68.19 88 SER A O 1
ATOM 673 N N . ASP A 1 89 ? 37.221 -5.844 -48.321 1.00 72.62 89 ASP A N 1
ATOM 674 C CA . ASP A 1 89 ? 38.508 -6.520 -48.552 1.00 72.62 89 ASP A CA 1
ATOM 675 C C . ASP A 1 89 ? 38.447 -7.620 -49.637 1.00 72.62 89 ASP A C 1
ATOM 677 O O . ASP A 1 89 ? 39.474 -7.998 -50.201 1.00 72.62 89 ASP A O 1
ATOM 681 N N . GLU A 1 90 ? 37.252 -8.130 -49.962 1.00 63.94 90 GLU A N 1
ATOM 682 C CA . GLU A 1 90 ? 37.030 -9.142 -51.012 1.00 63.94 90 GLU A CA 1
ATOM 683 C C . GLU A 1 90 ? 36.843 -8.567 -52.437 1.00 63.94 90 GLU A C 1
ATOM 685 O O . GLU A 1 90 ? 36.722 -9.342 -53.393 1.00 63.94 90 GLU A O 1
ATOM 690 N N . ARG A 1 91 ? 36.813 -7.235 -52.613 1.00 52.41 91 ARG A N 1
ATOM 691 C CA . ARG A 1 91 ? 36.644 -6.564 -53.922 1.00 52.41 91 ARG A CA 1
ATOM 692 C C . ARG A 1 91 ? 37.931 -5.967 -54.476 1.00 52.41 91 ARG A C 1
ATOM 694 O O . ARG A 1 91 ? 38.059 -6.005 -55.724 1.00 52.41 91 ARG A O 1
#

Organism: NCBI:txid228973

Foldseek 3Di:
DDPDPPDDDDDDDDDDDPPVVVVVLVVVCVVVVHDSVVVVVVVVVVVVVVVVVVVVVVVVVVVVVVVVVVVVVVVVVVVVVVVVVVVVVVD

Sequence (91 aa):
MSAAATAEPDVQLRVRVPARLDMQLRLWAGREDVSVNQFALDALYAHIADLTSGVRVRDDAVALTLDRLVTAVERLASLMADEVESLSDER

Secondary structure (DSSP, 8-state):
------PPPP--------HHHHHHHHHHHHHHT--HHHHHHHHHHHHHHHHHHHHHHHHHHHHHHHHHHHHHHHHHHHHHHHHHHHHHHT-